Protein AF-A0A678TAK2-F1 (afdb_monomer_lite)

Secondary structure (DSSP, 8-state):
------------TTTTS---TBTTTB---EEEE-TT--EEEEE-TTTS-EEEEEE-SSS----SEEEE-TT---TTSS--EEEEESS---SS--BEE-TT-TTTTT--SGGGS-HHHHHHHHHHHHHHTGGGT--------B-TTHHHHHHHHHHT----------BB-----

Foldseek 3Di:
DDDPDPPPDPAQQQERDDQDPPPPQDGDWDWQFAAFAQWDWDAPPVPSDIDTPDGQPDPDHQRGTKTARHPFADPVGDGHIETEDPDAGDDQYWDHYDCPDPVDVVDQWCVPPDVVSVVVRQVCQQGRCVVVVDGKHWDDKAWFVVVSVVRCVRNPDDDDDDDGGIITIDIDD

Sequence (173 aa):
MSSLSKRSVAAHSWHDLEIGPGAPAVFNCVVEITKGSKVKYELDKKTGLIKVDRVLYSSVVYPHNYGFIPRTLCEDGDPMDVLVLMQGEKDDKIIAVCVDDPEYRHLTDLKELSPHRLNEIRRFFEDYKKNENKEVAVNDFLPPTTSLEAIQHSIGESFDHLNSFFLLISSQE

Structure (mmCIF, N/CA/C/O backbone):
data_AF-A0A678TAK2-F1
#
_entry.id   AF-A0A678TAK2-F1
#
loop_
_atom_site.group_PDB
_atom_site.id
_atom_site.type_symbol
_atom_site.label_atom_id
_atom_site.label_alt_id
_atom_site.label_comp_id
_atom_site.label_asym_id
_atom_site.label_entity_id
_atom_site.label_seq_id
_atom_site.pdbx_PDB_ins_code
_atom_site.Cartn_x
_atom_site.Cartn_y
_atom_site.Cartn_z
_atom_site.occupancy
_atom_site.B_iso_or_equiv
_atom_site.auth_seq_id
_atom_site.auth_comp_id
_atom_site.auth_asym_id
_atom_site.auth_atom_id
_atom_site.pdbx_PDB_model_num
ATOM 1 N N . MET A 1 1 ? -24.940 -25.566 -32.306 1.00 41.09 1 MET A N 1
ATOM 2 C CA . MET A 1 1 ? -24.326 -25.722 -30.966 1.00 41.09 1 MET A CA 1
ATOM 3 C C . MET A 1 1 ? -24.586 -24.439 -30.197 1.00 41.09 1 MET A C 1
ATOM 5 O O . MET A 1 1 ? -24.564 -23.385 -30.822 1.00 41.09 1 MET A O 1
ATOM 9 N N . SER A 1 2 ? -24.924 -24.507 -28.910 1.00 41.69 2 SER A N 1
ATOM 10 C CA . SER A 1 2 ? -25.251 -23.313 -28.124 1.00 41.69 2 SER A CA 1
ATOM 11 C C . SER A 1 2 ? -24.004 -22.467 -27.881 1.00 41.69 2 SER A C 1
ATOM 13 O O . SER A 1 2 ? -23.004 -22.963 -27.367 1.00 41.69 2 SER A O 1
ATOM 15 N N . SER A 1 3 ? -24.084 -21.172 -28.199 1.00 47.78 3 SER A N 1
ATOM 16 C CA . SER A 1 3 ? -23.152 -20.206 -27.624 1.00 47.78 3 SER A CA 1
ATOM 17 C C . SER A 1 3 ? -23.392 -20.190 -26.118 1.00 47.78 3 SER A C 1
ATOM 19 O O . SER A 1 3 ? -24.448 -19.748 -25.656 1.00 47.78 3 SER A O 1
ATOM 21 N N . LEU A 1 4 ? -22.442 -20.727 -25.351 1.00 52.62 4 LEU A N 1
ATOM 22 C CA . LEU A 1 4 ? -22.405 -20.500 -23.916 1.00 52.62 4 LEU A CA 1
ATOM 23 C C . LEU A 1 4 ? -22.112 -19.017 -23.720 1.00 52.62 4 LEU A C 1
ATOM 25 O O . LEU A 1 4 ? -20.967 -18.579 -23.824 1.00 52.62 4 LEU A O 1
ATOM 29 N N . SER A 1 5 ? -23.170 -18.254 -23.436 1.00 50.19 5 SER A N 1
ATOM 30 C CA . SER A 1 5 ? -23.035 -16.936 -22.831 1.00 50.19 5 SER A CA 1
ATOM 31 C C . SER A 1 5 ? -22.049 -17.066 -21.675 1.00 50.19 5 SER A C 1
ATOM 33 O O . SER A 1 5 ? -22.312 -17.808 -20.721 1.00 50.19 5 SER A O 1
ATOM 35 N N . LYS A 1 6 ? -20.902 -16.382 -21.780 1.00 57.00 6 LYS A N 1
ATOM 36 C CA . LYS A 1 6 ? -20.008 -16.185 -20.643 1.00 57.00 6 LYS A CA 1
ATOM 37 C C . LYS A 1 6 ? -20.818 -15.413 -19.610 1.00 57.00 6 LYS A C 1
ATOM 39 O O . LYS A 1 6 ? -20.903 -14.189 -19.678 1.00 57.00 6 LYS A O 1
ATOM 44 N N . ARG A 1 7 ? -21.442 -16.134 -18.673 1.00 49.28 7 ARG A N 1
ATOM 45 C CA . ARG A 1 7 ? -21.961 -15.528 -17.450 1.00 49.28 7 ARG A CA 1
ATOM 46 C C . ARG A 1 7 ? -20.793 -14.762 -16.853 1.00 49.28 7 ARG A C 1
ATOM 48 O O . ARG A 1 7 ? -19.770 -15.372 -16.548 1.00 49.28 7 ARG A O 1
ATOM 55 N N . SER A 1 8 ? -20.948 -13.449 -16.722 1.00 55.91 8 SER A N 1
ATOM 56 C CA . SER A 1 8 ? -20.057 -12.657 -15.888 1.00 55.91 8 SER A CA 1
ATOM 57 C C . SER A 1 8 ? -20.309 -13.108 -14.454 1.00 55.91 8 SER A C 1
ATOM 59 O O . SER A 1 8 ? -21.250 -12.655 -13.803 1.00 55.91 8 SER A O 1
ATOM 61 N N . VAL A 1 9 ? -19.558 -14.120 -14.020 1.00 71.00 9 VAL A N 1
ATOM 62 C CA . VAL A 1 9 ? -19.466 -14.482 -12.610 1.00 71.00 9 VAL A CA 1
ATOM 63 C C . VAL A 1 9 ? -18.777 -13.298 -11.949 1.00 71.00 9 VAL A C 1
ATOM 65 O O . VAL A 1 9 ? -17.712 -12.885 -12.404 1.00 71.00 9 VAL A O 1
ATOM 68 N N . ALA A 1 10 ? -19.418 -12.706 -10.943 1.00 75.62 10 ALA A N 1
ATOM 69 C CA . ALA A 1 10 ? -18.809 -11.620 -10.191 1.00 75.62 10 ALA A CA 1
ATOM 70 C C . ALA A 1 10 ? -17.547 -12.166 -9.513 1.00 75.62 10 ALA A C 1
ATOM 72 O O . ALA A 1 10 ? -17.642 -13.062 -8.678 1.00 75.62 10 ALA A O 1
ATOM 73 N N . ALA A 1 11 ? -16.387 -11.669 -9.939 1.00 84.19 11 ALA A N 1
ATOM 74 C CA . ALA A 1 11 ? -15.092 -12.137 -9.475 1.00 84.19 11 ALA A CA 1
ATOM 75 C C . ALA A 1 11 ? -14.879 -11.754 -8.004 1.00 84.19 11 ALA A C 1
ATOM 77 O O . ALA A 1 11 ? -15.054 -10.593 -7.632 1.00 84.19 11 ALA A O 1
ATOM 78 N N . HIS A 1 12 ? -14.465 -12.713 -7.179 1.00 91.44 12 HIS A N 1
ATOM 79 C CA . HIS A 1 12 ? -14.009 -12.451 -5.823 1.00 91.44 12 HIS A CA 1
ATOM 80 C C . HIS A 1 12 ? -12.670 -11.708 -5.867 1.00 91.44 12 HIS A C 1
ATOM 82 O O . HIS A 1 12 ? -11.657 -12.278 -6.283 1.00 91.44 12 HIS A O 1
ATOM 88 N N . SER A 1 13 ? -12.660 -10.452 -5.417 1.00 89.62 13 SER A N 1
ATOM 89 C CA . SER A 1 13 ? -11.558 -9.491 -5.585 1.00 89.62 13 SER A CA 1
ATOM 90 C C . SER A 1 1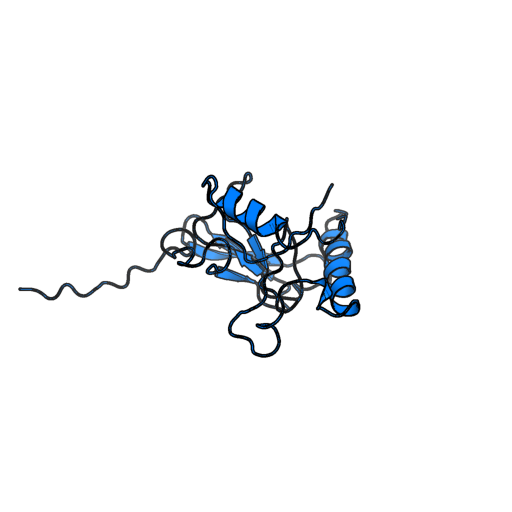3 ? -10.175 -10.002 -5.155 1.00 89.62 13 SER A C 1
ATOM 92 O O . SER A 1 13 ? -9.177 -9.614 -5.748 1.00 89.62 13 SER A O 1
ATOM 94 N N . TRP A 1 14 ? -10.106 -10.900 -4.165 1.00 88.06 14 TRP A N 1
ATOM 95 C CA . TRP A 1 14 ? -8.855 -11.497 -3.672 1.00 88.06 14 TRP A CA 1
ATOM 96 C C . TRP A 1 14 ? -8.471 -12.829 -4.340 1.00 88.06 14 TRP A C 1
ATOM 98 O O . TRP A 1 14 ? -7.292 -13.173 -4.369 1.00 88.06 14 TRP A O 1
ATOM 108 N N . HIS A 1 15 ? -9.426 -13.588 -4.886 1.00 88.38 15 HIS A N 1
ATOM 109 C CA . HIS A 1 15 ? -9.176 -14.959 -5.366 1.00 88.38 15 HIS A CA 1
ATOM 110 C C . HIS A 1 15 ? -9.251 -15.083 -6.891 1.00 88.38 15 HIS A C 1
ATOM 112 O O . HIS A 1 15 ? -8.359 -15.658 -7.514 1.00 88.38 15 HIS A O 1
ATOM 118 N N . ASP A 1 16 ? -10.298 -14.531 -7.505 1.00 89.44 16 ASP A N 1
ATOM 119 C CA . ASP A 1 16 ? -10.547 -14.692 -8.938 1.00 89.44 16 ASP A CA 1
ATOM 120 C C . ASP A 1 16 ? -9.710 -13.721 -9.775 1.00 89.44 16 ASP A C 1
ATOM 122 O O . ASP A 1 16 ? -9.234 -14.098 -10.848 1.00 89.44 16 ASP A O 1
ATOM 126 N N . LEU A 1 17 ? -9.465 -12.505 -9.272 1.00 84.75 17 LEU A N 1
ATOM 127 C CA . LEU A 1 17 ? -8.536 -11.562 -9.895 1.00 84.75 17 LEU A CA 1
ATOM 128 C C . LEU A 1 17 ? -7.114 -12.142 -9.888 1.00 84.75 17 LEU A C 1
ATOM 130 O O . LEU A 1 17 ? -6.661 -12.701 -8.892 1.00 84.75 17 LEU A O 1
ATOM 134 N N . GLU A 1 18 ? -6.414 -12.038 -11.013 1.00 86.44 18 GLU A N 1
ATOM 135 C CA . GLU A 1 18 ? -5.017 -12.455 -11.125 1.00 86.44 18 GLU A CA 1
ATOM 136 C C . GLU A 1 18 ? -4.063 -11.404 -10.549 1.00 86.44 18 GLU A C 1
ATOM 138 O O . GLU A 1 18 ? -4.334 -10.207 -10.623 1.00 86.44 18 GLU A O 1
ATOM 143 N N . ILE A 1 19 ? -2.913 -11.843 -10.031 1.00 86.88 19 ILE A N 1
ATOM 144 C CA . ILE A 1 19 ? -1.848 -10.939 -9.570 1.00 86.88 19 ILE A CA 1
ATOM 145 C C . ILE A 1 19 ? -1.236 -10.117 -10.717 1.00 86.88 19 ILE A C 1
ATOM 147 O O . ILE A 1 19 ? -0.760 -9.013 -10.489 1.00 86.88 19 ILE A O 1
ATOM 151 N N . GLY A 1 20 ? -1.325 -10.606 -11.956 1.00 83.88 20 GLY A N 1
ATOM 152 C CA . GLY A 1 20 ? -0.817 -9.951 -13.163 1.00 83.88 20 GLY A CA 1
ATOM 153 C C . GLY A 1 20 ? 0.478 -10.594 -13.686 1.00 83.88 20 GLY A C 1
ATOM 154 O O . GLY A 1 20 ? 1.265 -11.127 -12.904 1.00 83.88 20 GLY A O 1
ATOM 155 N N . PRO A 1 21 ? 0.726 -10.568 -15.010 1.00 78.00 21 PRO A N 1
ATOM 156 C CA . PRO A 1 21 ? 1.815 -11.320 -15.645 1.00 78.00 21 PRO A CA 1
ATOM 157 C C . PRO A 1 21 ? 3.218 -10.725 -15.428 1.00 78.00 21 PRO A C 1
ATOM 159 O O . PRO A 1 21 ? 4.194 -11.315 -15.881 1.00 78.00 21 PRO A O 1
ATOM 162 N N . GLY A 1 22 ? 3.326 -9.556 -14.788 1.00 74.38 22 GLY A N 1
ATOM 163 C CA . GLY A 1 22 ? 4.597 -8.919 -14.434 1.00 74.38 22 GLY A CA 1
ATOM 164 C C . GLY A 1 22 ? 5.009 -9.112 -12.972 1.00 74.38 22 GLY A C 1
ATOM 165 O O . GLY A 1 22 ? 6.028 -8.553 -12.564 1.00 74.38 22 GLY A O 1
ATOM 166 N N . ALA A 1 23 ? 4.234 -9.850 -12.169 1.00 74.69 23 ALA A N 1
ATOM 167 C CA . ALA A 1 23 ? 4.558 -10.105 -10.769 1.00 74.69 23 ALA A CA 1
ATOM 168 C C . ALA A 1 23 ? 5.908 -10.851 -10.656 1.00 74.69 23 ALA A C 1
ATOM 170 O O . ALA A 1 23 ? 6.184 -11.721 -11.483 1.00 74.69 23 ALA A O 1
ATOM 171 N N . PRO A 1 24 ? 6.772 -10.524 -9.674 1.00 74.38 24 PRO A N 1
ATOM 172 C CA . PRO A 1 24 ? 6.559 -9.606 -8.547 1.00 74.38 24 PRO A CA 1
ATOM 173 C C . PRO A 1 24 ? 6.694 -8.109 -8.882 1.00 74.38 24 PRO A C 1
ATOM 175 O O . PRO A 1 24 ? 6.260 -7.283 -8.090 1.00 74.38 24 PRO A O 1
ATOM 178 N N . ALA A 1 25 ? 7.297 -7.736 -10.014 1.00 71.25 25 ALA A N 1
ATOM 179 C CA . ALA A 1 25 ? 7.688 -6.347 -10.290 1.00 71.25 25 ALA A CA 1
ATOM 180 C C . ALA A 1 25 ? 6.518 -5.436 -10.716 1.00 71.25 25 ALA A C 1
ATOM 182 O O . ALA A 1 25 ? 6.529 -4.242 -10.431 1.00 71.25 25 ALA A O 1
ATOM 183 N N . VAL A 1 26 ? 5.503 -5.983 -11.395 1.00 72.44 26 VAL A N 1
ATOM 184 C CA . VAL A 1 26 ? 4.294 -5.257 -11.823 1.00 72.44 26 VAL A CA 1
ATOM 185 C C . VAL A 1 26 ? 3.062 -6.119 -11.561 1.00 72.44 26 VAL A C 1
ATOM 187 O O . VAL A 1 26 ? 2.842 -7.125 -12.238 1.00 72.44 26 VAL A O 1
ATOM 190 N N . PHE A 1 27 ? 2.252 -5.710 -10.586 1.00 82.62 27 PHE A N 1
ATOM 191 C CA . PHE A 1 27 ? 1.092 -6.453 -10.097 1.00 82.62 27 PHE A CA 1
ATOM 192 C C . PHE A 1 27 ? -0.192 -5.607 -10.099 1.00 82.62 27 PHE A C 1
ATOM 194 O O . PHE A 1 27 ? -0.161 -4.378 -10.024 1.00 82.62 27 PHE A O 1
ATOM 201 N N . ASN A 1 28 ? -1.339 -6.282 -10.154 1.00 83.00 28 ASN A N 1
ATOM 202 C CA . ASN A 1 28 ? -2.654 -5.687 -9.933 1.00 83.00 28 ASN A CA 1
ATOM 203 C C . ASN A 1 28 ? -2.836 -5.345 -8.445 1.00 83.00 28 ASN A C 1
ATOM 205 O O . ASN A 1 28 ? -2.443 -6.123 -7.581 1.00 83.00 28 ASN A O 1
ATOM 209 N N . CYS A 1 29 ? -3.492 -4.226 -8.135 1.00 86.88 29 CYS A N 1
ATOM 210 C CA . CYS A 1 29 ? -3.857 -3.848 -6.766 1.00 86.88 29 CYS A CA 1
ATOM 211 C C . CYS A 1 29 ? -5.358 -3.542 -6.684 1.00 86.88 29 CYS A C 1
ATOM 213 O O . CYS A 1 29 ? -5.899 -2.826 -7.532 1.00 86.88 29 CYS A O 1
ATOM 215 N N . VAL A 1 30 ? -6.033 -4.073 -5.663 1.00 92.19 30 VAL A N 1
ATOM 216 C CA . VAL A 1 30 ? -7.441 -3.781 -5.368 1.00 92.19 30 VAL A CA 1
ATOM 217 C C . VAL A 1 30 ? -7.495 -2.657 -4.342 1.00 92.19 30 VAL A C 1
ATOM 219 O O . VAL A 1 30 ? -7.216 -2.882 -3.170 1.00 92.19 30 VAL A O 1
ATOM 222 N N . VAL A 1 31 ? -7.853 -1.444 -4.772 1.00 91.12 31 VAL A N 1
ATOM 223 C CA . VAL A 1 31 ? -7.985 -0.281 -3.878 1.00 91.12 31 VAL A CA 1
ATOM 224 C C . VAL A 1 31 ? -9.268 -0.383 -3.050 1.00 91.12 31 VAL A C 1
ATOM 226 O O . VAL A 1 31 ? -10.366 -0.467 -3.599 1.00 91.12 31 VAL A O 1
ATOM 229 N N . GLU A 1 32 ? -9.123 -0.306 -1.731 1.00 93.56 32 GLU A N 1
ATOM 230 C CA . GLU A 1 32 ? -10.213 -0.321 -0.751 1.00 93.56 32 GLU A CA 1
ATOM 231 C C . GLU A 1 32 ? -10.535 1.078 -0.209 1.00 93.56 32 GLU A C 1
ATOM 233 O O . GLU A 1 32 ? -11.699 1.422 0.002 1.00 93.56 32 GLU A O 1
ATOM 238 N N . ILE A 1 33 ? -9.500 1.892 0.035 1.00 92.69 33 ILE A N 1
ATOM 239 C CA . ILE A 1 33 ? -9.605 3.187 0.716 1.00 92.69 33 ILE A CA 1
ATOM 240 C C . ILE A 1 33 ? -8.971 4.261 -0.161 1.00 92.69 33 ILE A C 1
ATOM 242 O O . ILE A 1 33 ? -7.834 4.130 -0.606 1.00 92.69 33 ILE A O 1
ATOM 246 N N . THR A 1 34 ? -9.695 5.351 -0.397 1.00 88.81 34 THR A N 1
ATOM 247 C CA . THR A 1 34 ? -9.241 6.452 -1.251 1.00 88.81 34 THR A CA 1
ATOM 248 C C . THR A 1 34 ? -8.426 7.509 -0.503 1.00 88.81 34 THR A C 1
ATOM 250 O O . THR A 1 34 ? -8.649 7.781 0.683 1.00 88.81 34 THR A O 1
ATOM 253 N N . LYS A 1 35 ? -7.546 8.191 -1.251 1.00 82.38 35 LYS A N 1
ATOM 254 C CA . LYS A 1 35 ? -6.891 9.451 -0.864 1.00 82.38 35 LYS A CA 1
ATOM 255 C C . LYS A 1 35 ? -7.890 10.413 -0.213 1.00 82.38 35 LYS A C 1
ATOM 257 O O . LYS A 1 35 ? -8.871 10.817 -0.833 1.00 82.38 35 LYS A O 1
ATOM 262 N N . GLY A 1 36 ? -7.603 10.817 1.023 1.00 83.19 36 GLY A N 1
ATOM 263 C CA . GLY A 1 36 ? -8.407 11.752 1.811 1.00 83.19 36 GLY A CA 1
ATOM 264 C C . GLY A 1 36 ? -9.498 11.111 2.680 1.00 83.19 36 GLY A C 1
ATOM 265 O O . GLY A 1 36 ? -10.207 11.841 3.373 1.00 83.19 36 GLY A O 1
ATOM 266 N N . SER A 1 37 ? -9.650 9.783 2.688 1.00 89.81 37 SER A N 1
ATOM 267 C CA . SER A 1 37 ? -10.677 9.112 3.498 1.00 89.81 37 SER A CA 1
ATOM 268 C C . SER A 1 37 ? -10.378 9.154 5.004 1.00 89.81 37 SER A C 1
ATOM 270 O O . SER A 1 37 ? -9.258 8.892 5.440 1.00 89.81 37 SER A O 1
ATOM 272 N N . LYS A 1 38 ? -11.412 9.392 5.826 1.00 89.56 38 LYS A N 1
ATOM 273 C CA . LYS A 1 38 ? -11.407 9.092 7.276 1.00 89.56 38 LYS A CA 1
ATOM 274 C C . LYS A 1 38 ? -12.023 7.737 7.627 1.00 89.56 38 LYS A C 1
ATOM 276 O O . LYS A 1 38 ? -12.051 7.366 8.796 1.00 89.56 38 LYS A O 1
ATOM 281 N N . VAL A 1 39 ? -12.557 7.019 6.646 1.00 91.25 39 VAL A N 1
ATOM 282 C CA . VAL A 1 39 ? -13.182 5.708 6.832 1.00 91.25 39 VAL A CA 1
ATOM 283 C C . VAL A 1 39 ? -12.161 4.642 6.454 1.00 91.25 39 VAL A C 1
ATOM 285 O O . VAL A 1 39 ? -11.705 4.622 5.310 1.00 91.25 39 VAL A O 1
ATOM 288 N N . LYS A 1 40 ? -11.820 3.759 7.401 1.00 93.38 40 LYS A N 1
ATOM 289 C CA . LYS A 1 40 ? -11.187 2.482 7.075 1.00 93.38 40 LYS A CA 1
ATOM 290 C C . LYS A 1 40 ? -12.275 1.569 6.519 1.00 93.38 40 LYS A C 1
ATOM 292 O O . LYS A 1 40 ? -13.162 1.112 7.246 1.00 93.38 40 LYS A O 1
ATOM 297 N N . TYR A 1 41 ? -12.207 1.360 5.215 1.00 95.38 41 TYR A N 1
ATOM 298 C CA . TYR A 1 41 ? -12.858 0.244 4.551 1.00 95.38 41 TYR A CA 1
ATOM 299 C C . TYR A 1 41 ? -11.974 -1.006 4.668 1.00 95.38 41 TYR A C 1
ATOM 301 O O . TYR A 1 41 ? -10.820 -0.905 5.082 1.00 95.38 41 TYR A O 1
ATOM 309 N N . GLU A 1 42 ? -12.535 -2.170 4.361 1.00 91.31 42 GLU A N 1
ATOM 310 C CA . GLU A 1 42 ? -11.803 -3.434 4.211 1.00 91.31 42 GLU A CA 1
ATOM 311 C C . GLU A 1 42 ? -12.626 -4.429 3.381 1.00 91.31 42 GLU A C 1
ATOM 313 O O . GLU A 1 42 ? -13.857 -4.322 3.296 1.00 91.31 42 GLU A O 1
ATOM 318 N N . LEU A 1 43 ? -11.955 -5.419 2.805 1.00 93.50 43 LEU A N 1
ATOM 319 C CA . LEU A 1 43 ? -12.546 -6.586 2.172 1.00 93.50 43 LEU A CA 1
ATOM 320 C C . LEU A 1 43 ? -13.208 -7.500 3.214 1.00 93.50 43 LEU A C 1
ATOM 322 O O . LEU A 1 43 ? -12.557 -8.049 4.103 1.00 93.50 43 LEU A O 1
ATOM 326 N N . ASP A 1 44 ? -14.497 -7.792 3.042 1.00 93.38 44 ASP A N 1
ATOM 327 C CA . ASP A 1 44 ? -15.067 -8.999 3.634 1.00 93.38 44 ASP A CA 1
ATOM 328 C C . ASP A 1 44 ? -14.552 -10.224 2.863 1.00 93.38 44 ASP A C 1
ATOM 330 O O . ASP A 1 44 ? -15.123 -10.621 1.840 1.00 93.38 44 ASP A O 1
ATOM 334 N N . LYS A 1 45 ? -13.488 -10.844 3.393 1.00 90.44 45 LYS A N 1
ATOM 335 C CA . LYS A 1 45 ? -12.847 -12.072 2.881 1.00 90.44 45 LYS A CA 1
ATOM 336 C C . LYS A 1 45 ? -13.817 -13.235 2.607 1.00 90.44 45 LYS A C 1
ATOM 338 O O . LYS A 1 45 ? -13.435 -14.187 1.935 1.00 90.44 45 LYS A O 1
ATOM 343 N N . LYS A 1 46 ? -15.056 -13.191 3.120 1.00 88.50 46 LYS A N 1
ATOM 344 C CA . LYS A 1 46 ? -16.096 -14.204 2.878 1.00 88.50 46 LYS A CA 1
ATOM 345 C C . LYS A 1 46 ? -16.984 -13.917 1.659 1.00 88.50 46 LYS A C 1
ATOM 347 O O . LYS A 1 46 ? -17.577 -14.855 1.124 1.00 88.50 46 LYS A O 1
ATOM 352 N N . THR A 1 47 ? -17.145 -12.656 1.255 1.00 90.56 47 THR A N 1
ATOM 353 C CA . THR A 1 47 ? -18.079 -12.257 0.180 1.00 90.56 47 THR A CA 1
ATOM 354 C C . THR A 1 47 ? -17.423 -11.519 -0.983 1.00 90.56 47 THR A C 1
ATOM 356 O O . THR A 1 47 ? -18.043 -11.399 -2.039 1.00 90.56 47 THR A O 1
ATOM 359 N N . GLY A 1 48 ? -16.188 -11.039 -0.823 1.00 88.44 48 GLY A N 1
ATOM 360 C CA . GLY A 1 48 ? -15.467 -10.262 -1.834 1.00 88.44 48 GLY A CA 1
ATOM 361 C C . GLY A 1 48 ? -15.907 -8.799 -1.925 1.00 88.44 48 GLY A C 1
ATOM 362 O O . GLY A 1 48 ? -15.446 -8.076 -2.809 1.00 88.44 48 GLY A O 1
ATOM 363 N N . LEU A 1 49 ? -16.809 -8.373 -1.036 1.00 92.00 49 LEU A N 1
ATOM 364 C CA . LEU A 1 49 ? -17.377 -7.030 -0.988 1.00 92.00 49 LEU A CA 1
ATOM 365 C C . LEU A 1 49 ? -16.593 -6.134 -0.027 1.00 92.00 49 LEU A C 1
ATOM 367 O O . LEU A 1 49 ? -16.063 -6.596 0.980 1.00 92.00 49 LEU A O 1
ATOM 371 N N . ILE A 1 50 ? -16.589 -4.831 -0.303 1.00 93.25 50 ILE A N 1
ATOM 372 C CA . ILE A 1 50 ? -16.045 -3.830 0.615 1.00 93.25 50 ILE A CA 1
ATOM 373 C C . ILE A 1 50 ? -17.062 -3.528 1.723 1.00 93.25 50 ILE A C 1
ATOM 375 O O . ILE A 1 50 ? -18.224 -3.212 1.451 1.00 93.25 50 ILE A O 1
ATOM 379 N N . LYS A 1 51 ? -16.605 -3.576 2.975 1.00 92.25 51 LYS A N 1
ATOM 380 C CA . LYS A 1 51 ? -17.339 -3.172 4.182 1.00 92.25 51 LYS A CA 1
ATOM 381 C C . LYS A 1 51 ? -16.645 -1.987 4.861 1.00 92.25 51 LYS A C 1
ATOM 383 O O . LYS A 1 51 ? -15.486 -1.685 4.595 1.00 92.25 51 LYS A O 1
ATOM 388 N N . VAL A 1 52 ? -17.359 -1.315 5.763 1.00 94.12 52 VAL A N 1
ATOM 389 C CA . VAL A 1 52 ? -16.741 -0.386 6.722 1.00 94.12 52 VAL A CA 1
ATOM 390 C C . VAL A 1 52 ? -16.221 -1.196 7.907 1.00 94.12 52 VAL A C 1
ATOM 392 O O . VAL A 1 52 ? -16.963 -1.999 8.474 1.00 94.12 52 VAL A O 1
ATOM 395 N N . ASP A 1 53 ? -14.968 -0.960 8.285 1.00 91.56 53 ASP A N 1
ATOM 396 C CA . ASP A 1 53 ? -14.395 -1.388 9.562 1.00 91.56 53 ASP A CA 1
ATOM 397 C C . ASP A 1 53 ? -14.722 -0.334 10.632 1.00 91.56 53 ASP A C 1
ATOM 399 O O . ASP A 1 53 ? -15.546 -0.549 11.522 1.00 91.56 53 ASP A O 1
ATOM 403 N N . ARG A 1 54 ? -14.143 0.866 10.481 1.00 91.00 54 ARG A N 1
ATOM 404 C CA . ARG A 1 54 ? -14.320 1.993 11.407 1.00 91.00 54 ARG A CA 1
ATOM 405 C C . ARG A 1 54 ? -14.046 3.342 10.752 1.00 91.00 54 ARG A C 1
ATOM 407 O O . ARG A 1 54 ? -13.401 3.439 9.711 1.00 91.00 54 ARG A O 1
ATOM 414 N N . VAL A 1 55 ? -14.491 4.408 11.410 1.00 90.12 55 VAL A N 1
ATOM 415 C CA . VAL A 1 55 ? -13.968 5.764 11.179 1.00 90.12 55 VAL A CA 1
ATOM 416 C C . VAL A 1 55 ? -12.711 5.935 12.037 1.00 90.12 55 VAL A C 1
ATOM 418 O O . VAL A 1 55 ? -12.680 5.468 13.175 1.00 90.12 55 VAL A O 1
ATOM 421 N N . LEU A 1 56 ? -11.674 6.585 11.506 1.00 84.25 56 LEU A N 1
ATOM 422 C CA . LEU A 1 56 ? -10.441 6.865 12.243 1.00 84.25 56 LEU A CA 1
ATOM 423 C C . LEU A 1 56 ? -10.715 7.787 13.444 1.00 84.25 56 LEU A C 1
ATOM 425 O O . LEU A 1 56 ? -11.321 8.848 13.296 1.00 84.25 56 LEU A O 1
ATOM 429 N N . TYR A 1 57 ? -10.223 7.394 14.623 1.00 77.50 57 TYR A N 1
ATOM 430 C CA . TYR A 1 57 ? -10.338 8.175 15.863 1.00 77.50 57 TYR A CA 1
ATOM 431 C C . TYR A 1 57 ? -9.458 9.436 15.849 1.00 77.50 57 TYR A C 1
ATOM 433 O O . TYR A 1 57 ? -9.824 10.472 16.399 1.00 77.50 57 TYR A O 1
ATOM 441 N N . SER A 1 58 ? -8.298 9.352 15.193 1.00 78.81 58 SER A N 1
ATOM 442 C CA . SER A 1 58 ? -7.389 10.473 14.953 1.00 78.81 58 SER A CA 1
ATOM 443 C C . SER A 1 58 ? -7.984 11.495 13.976 1.00 78.81 58 SER A C 1
ATOM 445 O O . SER A 1 58 ? -8.648 11.142 13.003 1.00 78.81 58 SER A O 1
ATOM 447 N N . SER A 1 59 ? -7.627 12.775 14.122 1.00 81.88 59 SER A N 1
ATOM 448 C CA . SER A 1 59 ? -8.020 13.825 13.162 1.00 81.88 59 SER A CA 1
ATOM 449 C C . SER A 1 59 ? -7.321 13.758 11.787 1.00 81.88 59 SER A C 1
ATOM 451 O O . SER A 1 59 ? -7.487 14.673 10.982 1.00 81.88 59 SER A O 1
ATOM 453 N N . VAL A 1 60 ? -6.633 12.659 11.482 1.00 79.25 60 VAL A N 1
ATOM 454 C CA . VAL A 1 60 ? -5.954 12.368 10.208 1.00 79.25 60 VAL A CA 1
ATOM 455 C C . VAL A 1 60 ? -6.915 11.837 9.133 1.00 79.25 60 VAL A C 1
ATOM 457 O O . VAL A 1 60 ? -8.091 11.587 9.397 1.00 79.25 60 VAL A O 1
ATOM 460 N N . VAL A 1 61 ? -6.391 11.655 7.924 1.00 84.81 61 VAL A N 1
ATOM 461 C CA . VAL A 1 61 ? -6.997 10.921 6.801 1.00 84.81 61 VAL A CA 1
ATOM 462 C C . VAL A 1 61 ? -5.996 9.866 6.327 1.00 84.81 61 VAL A C 1
ATOM 464 O O . VAL A 1 61 ? -4.797 10.068 6.509 1.00 84.81 61 VAL A O 1
ATOM 467 N N . TYR A 1 62 ? -6.452 8.798 5.668 1.00 82.75 62 TYR A N 1
ATOM 468 C CA . TYR A 1 62 ? -5.597 8.066 4.729 1.00 82.75 62 TYR A CA 1
ATOM 469 C C . TYR A 1 62 ? -5.145 9.075 3.677 1.00 82.75 62 TYR A C 1
ATOM 471 O O . TYR A 1 62 ? -6.003 9.611 2.966 1.00 82.75 62 TYR A O 1
ATOM 479 N N . PRO A 1 63 ? -3.853 9.423 3.575 1.00 74.94 63 PRO A N 1
ATOM 480 C CA . PRO A 1 63 ? -3.486 10.526 2.723 1.00 74.94 63 PRO A CA 1
ATOM 481 C C . PRO A 1 63 ? -3.513 10.078 1.260 1.00 74.94 63 PRO A C 1
ATOM 483 O O . PRO A 1 63 ? -3.682 10.940 0.411 1.00 74.94 63 PRO A O 1
ATOM 486 N N . HIS A 1 64 ? -3.498 8.772 0.953 1.00 78.50 64 HIS A N 1
ATOM 487 C CA . HIS A 1 64 ? -3.518 8.227 -0.410 1.00 78.50 64 HIS A CA 1
ATOM 488 C C . HIS A 1 64 ? -4.343 6.924 -0.550 1.00 78.50 64 HIS A C 1
ATOM 490 O O . HIS A 1 64 ? -5.151 6.615 0.322 1.00 78.50 64 HIS A O 1
ATOM 496 N N . ASN A 1 65 ? -4.180 6.196 -1.666 1.00 83.19 65 ASN A N 1
ATOM 497 C CA . ASN A 1 65 ? -5.002 5.037 -2.044 1.00 83.19 65 ASN A CA 1
ATOM 498 C C . ASN A 1 65 ? -4.468 3.712 -1.464 1.00 83.19 65 ASN A C 1
ATOM 500 O O . ASN A 1 65 ? -3.499 3.157 -1.981 1.00 83.19 65 ASN A O 1
ATOM 504 N N . TYR A 1 66 ? -5.132 3.189 -0.436 1.00 88.69 66 TYR A N 1
ATOM 505 C CA . TYR A 1 66 ? -4.816 1.917 0.225 1.00 88.69 66 TYR A CA 1
ATOM 506 C C . TYR A 1 66 ? -5.612 0.756 -0.385 1.00 88.69 66 TYR A C 1
ATOM 508 O O . TYR A 1 66 ? -6.757 0.941 -0.808 1.00 88.69 66 TYR A O 1
ATOM 516 N N . GLY A 1 67 ? -5.033 -0.437 -0.396 1.00 92.19 67 GLY A N 1
ATOM 517 C CA . GLY A 1 67 ? -5.622 -1.648 -0.947 1.00 92.19 67 GLY A CA 1
ATOM 518 C C . GLY A 1 67 ? -4.755 -2.874 -0.684 1.00 92.19 67 GLY A C 1
ATOM 519 O O . GLY A 1 67 ? -3.913 -2.843 0.206 1.00 92.19 67 GLY A O 1
ATOM 520 N N . PHE A 1 68 ? -4.912 -3.923 -1.492 1.00 89.81 68 PHE A N 1
ATOM 521 C CA . PHE A 1 68 ? -4.154 -5.173 -1.358 1.00 89.81 68 PHE A CA 1
ATOM 522 C C . PHE A 1 68 ? -3.799 -5.823 -2.707 1.00 89.81 68 PHE A C 1
ATOM 524 O O . PHE A 1 68 ? -4.429 -5.553 -3.738 1.00 89.81 68 PHE A O 1
ATOM 531 N N . ILE A 1 69 ? -2.810 -6.724 -2.698 1.00 88.25 69 ILE A N 1
ATOM 532 C CA . ILE A 1 69 ? -2.440 -7.559 -3.852 1.00 88.25 69 ILE A CA 1
ATOM 533 C C . ILE A 1 69 ? -3.325 -8.824 -3.887 1.00 88.25 69 ILE A C 1
ATOM 535 O O . ILE A 1 69 ? -3.308 -9.612 -2.936 1.00 88.25 69 ILE A O 1
ATOM 539 N N . PRO A 1 70 ? -4.084 -9.090 -4.966 1.00 88.81 70 PRO A N 1
ATOM 540 C CA . PRO A 1 70 ? -4.885 -10.305 -5.079 1.00 88.81 70 PRO A CA 1
ATOM 541 C C . PRO A 1 70 ? -3.986 -11.553 -5.138 1.00 88.81 70 PRO A C 1
ATOM 543 O O . PRO A 1 70 ? -2.885 -11.519 -5.685 1.00 88.81 70 PRO A O 1
ATOM 546 N N . ARG A 1 71 ? -4.479 -12.674 -4.597 1.00 88.88 71 ARG A N 1
ATOM 547 C CA . ARG A 1 71 ? -3.781 -13.971 -4.485 1.00 88.88 71 ARG A CA 1
ATOM 548 C C . ARG A 1 71 ? -2.473 -13.989 -3.671 1.00 88.88 71 ARG A C 1
ATOM 550 O O . ARG A 1 71 ? -1.723 -14.950 -3.786 1.00 88.88 71 ARG A O 1
ATOM 557 N N . THR A 1 72 ? -2.233 -12.995 -2.818 1.00 83.75 72 THR A N 1
ATOM 558 C CA . THR A 1 72 ? -1.205 -13.056 -1.756 1.00 83.75 72 THR A CA 1
ATOM 559 C C . THR A 1 72 ? -1.825 -13.442 -0.407 1.00 83.75 72 THR A C 1
ATOM 561 O O . THR A 1 72 ? -3.052 -13.389 -0.258 1.00 83.75 72 THR A O 1
ATOM 564 N N . LEU A 1 73 ? -0.996 -13.839 0.564 1.00 80.25 73 LEU A N 1
ATOM 565 C CA . LEU A 1 73 ? -1.402 -14.159 1.939 1.00 80.25 73 LEU A CA 1
ATOM 566 C C . LEU A 1 73 ? -0.256 -13.849 2.922 1.00 80.25 73 LEU A C 1
ATOM 568 O O . LEU A 1 73 ? 0.862 -14.323 2.727 1.00 80.25 73 LEU A O 1
ATOM 572 N N . CYS A 1 74 ? -0.551 -13.093 3.977 1.00 75.75 74 CYS A N 1
ATOM 573 C CA . CYS A 1 74 ? 0.354 -12.750 5.075 1.00 75.75 74 CYS A CA 1
ATOM 574 C C . CYS A 1 74 ? 0.142 -13.655 6.307 1.00 75.75 74 CYS A C 1
ATOM 576 O O . CYS A 1 74 ? -0.806 -14.442 6.371 1.00 75.75 74 CYS A O 1
ATOM 578 N N . GLU A 1 75 ? 1.037 -13.561 7.299 1.00 69.31 75 GLU A N 1
ATOM 579 C CA . GLU A 1 75 ? 1.017 -14.412 8.507 1.00 69.31 75 GLU A CA 1
ATOM 580 C C . GLU A 1 75 ? -0.202 -14.177 9.423 1.00 69.31 75 GLU A C 1
ATOM 582 O O . GLU A 1 75 ? -0.577 -15.055 10.200 1.00 69.31 75 GLU A O 1
ATOM 587 N N . ASP A 1 76 ? -0.852 -13.018 9.308 1.00 69.31 76 ASP A N 1
ATOM 588 C CA . ASP A 1 76 ? -2.109 -12.663 9.979 1.00 69.31 76 ASP A CA 1
ATOM 589 C C . ASP A 1 76 ? -3.363 -13.271 9.314 1.00 69.31 76 ASP A C 1
ATOM 591 O O . ASP A 1 76 ? -4.443 -13.306 9.914 1.00 69.31 76 ASP A O 1
ATOM 595 N N . GLY A 1 77 ? -3.222 -13.804 8.097 1.00 74.19 77 GLY A N 1
ATOM 596 C CA . GLY A 1 77 ? -4.310 -14.362 7.302 1.00 74.19 77 GLY A CA 1
ATOM 597 C C . GLY A 1 77 ? -5.057 -13.345 6.430 1.00 74.19 77 GLY A C 1
ATOM 598 O O . GLY A 1 77 ? -6.169 -13.649 5.977 1.00 74.19 77 GLY A O 1
ATOM 599 N N . ASP A 1 78 ? -4.503 -12.153 6.213 1.00 81.12 78 ASP A N 1
ATOM 600 C CA . ASP A 1 78 ? -4.965 -11.151 5.243 1.00 81.12 78 ASP A CA 1
ATOM 601 C C . ASP A 1 78 ? -4.099 -11.160 3.961 1.00 81.12 78 ASP A C 1
ATOM 603 O O . ASP A 1 78 ? -3.044 -11.800 3.928 1.00 81.12 78 ASP A O 1
ATOM 607 N N . PRO A 1 79 ? -4.551 -10.565 2.840 1.00 84.12 79 PRO A N 1
ATOM 608 C CA . PRO A 1 79 ? -3.685 -10.339 1.682 1.00 84.12 79 PRO A CA 1
ATOM 609 C C . PRO A 1 79 ? -2.572 -9.326 1.995 1.00 84.12 79 PRO A C 1
ATOM 611 O O . PRO A 1 79 ? -2.699 -8.511 2.901 1.00 84.12 79 PRO A O 1
ATOM 614 N N . MET A 1 80 ? -1.504 -9.326 1.192 1.00 83.44 80 MET A N 1
ATOM 615 C CA . MET A 1 80 ? -0.447 -8.314 1.255 1.00 83.44 80 MET A CA 1
ATOM 616 C C . MET A 1 80 ? -1.035 -6.935 0.945 1.00 83.44 80 MET A C 1
ATOM 618 O O . MET A 1 80 ? -1.337 -6.619 -0.213 1.00 83.44 80 MET A O 1
ATOM 622 N N . ASP A 1 81 ? -1.204 -6.116 1.980 1.00 83.88 81 ASP A N 1
ATOM 623 C CA . ASP A 1 81 ? -1.714 -4.760 1.847 1.00 83.88 81 ASP A CA 1
ATOM 624 C C . ASP A 1 81 ? -0.702 -3.899 1.069 1.00 83.88 81 ASP A C 1
ATOM 626 O O . ASP A 1 81 ? 0.478 -3.814 1.411 1.00 83.88 81 ASP A O 1
ATOM 630 N N . VAL A 1 82 ? -1.175 -3.169 0.064 1.00 81.06 82 VAL A N 1
ATOM 631 C CA . VAL A 1 82 ? -0.406 -2.206 -0.730 1.00 81.06 82 VAL A CA 1
ATOM 632 C C . VAL A 1 82 ? -1.039 -0.834 -0.621 1.00 81.06 82 VAL A C 1
ATOM 634 O O . VAL A 1 82 ? -2.243 -0.659 -0.783 1.00 81.06 82 VAL A O 1
ATOM 637 N N . LEU A 1 83 ? -0.198 0.181 -0.456 1.00 75.62 83 LEU A N 1
ATOM 638 C CA . LEU A 1 83 ? -0.587 1.536 -0.775 1.00 75.62 83 LEU A CA 1
ATOM 639 C C . LEU A 1 83 ? -0.008 1.894 -2.136 1.00 75.62 83 LEU A C 1
ATOM 641 O O . LEU A 1 83 ? 1.204 1.907 -2.334 1.00 75.62 83 LEU A O 1
ATOM 645 N N . VAL A 1 84 ? -0.899 2.214 -3.066 1.00 74.62 84 VAL A N 1
ATOM 646 C CA . VAL A 1 84 ? -0.529 2.635 -4.413 1.00 74.62 84 VAL A CA 1
ATOM 647 C C . VAL A 1 84 ? -0.024 4.072 -4.335 1.00 74.62 84 VAL A C 1
ATOM 649 O O . VAL A 1 84 ? -0.816 5.001 -4.139 1.00 74.62 84 VAL A O 1
ATOM 652 N N . LEU A 1 85 ? 1.288 4.276 -4.490 1.00 52.81 85 LEU A N 1
ATOM 653 C CA . LEU A 1 85 ? 1.882 5.602 -4.410 1.00 52.81 85 LEU A CA 1
ATOM 654 C C . LEU A 1 85 ? 1.667 6.427 -5.689 1.00 52.81 85 LEU A C 1
ATOM 656 O O . LEU A 1 85 ? 2.531 6.583 -6.547 1.00 52.81 85 LEU A O 1
ATOM 660 N N . MET A 1 86 ? 0.549 7.145 -5.683 1.00 56.84 86 MET A N 1
ATOM 661 C CA . MET A 1 86 ? 0.687 8.584 -5.429 1.00 56.84 86 MET A CA 1
ATOM 662 C C . MET A 1 86 ? 0.853 8.755 -3.903 1.00 56.84 86 MET A C 1
ATOM 664 O O . MET A 1 86 ? 0.133 8.072 -3.182 1.00 56.84 86 MET A O 1
ATOM 668 N N . GLN A 1 87 ? 1.721 9.628 -3.342 1.00 35.66 87 GLN A N 1
ATOM 669 C CA . GLN A 1 87 ? 2.070 9.510 -1.885 1.00 35.66 87 GLN A CA 1
ATOM 670 C C . GLN A 1 87 ? 0.967 9.589 -0.605 1.00 35.66 87 GLN A C 1
ATOM 672 O O . GLN A 1 87 ? -0.812 11.161 -0.064 1.00 35.66 87 GLN A O 1
ATOM 677 N N . GLY A 1 88 ? 1.538 8.408 -0.005 1.00 38.09 88 GLY A N 1
ATOM 678 C CA . GLY A 1 88 ? 1.792 7.824 1.374 1.00 38.09 88 GLY A CA 1
ATOM 679 C C . GLY A 1 88 ? 0.779 6.828 2.040 1.00 38.09 88 GLY A C 1
ATOM 680 O O . GLY A 1 88 ? -0.409 6.871 1.761 1.00 38.09 88 GLY A O 1
ATOM 681 N N . GLU A 1 89 ? 1.142 6.050 3.073 1.00 48.53 89 GLU A N 1
ATOM 682 C CA . GLU A 1 89 ? 1.466 4.588 3.021 1.00 48.53 89 GLU A CA 1
ATOM 683 C C . GLU A 1 89 ? 0.809 3.862 4.287 1.00 48.53 89 GLU A C 1
ATOM 685 O O . GLU A 1 89 ? -0.303 4.323 4.549 1.00 48.53 89 GLU A O 1
ATOM 690 N N . LYS A 1 90 ? 1.095 2.835 5.145 1.00 38.44 90 LYS A N 1
ATOM 691 C CA . LYS A 1 90 ? 2.156 1.921 5.704 1.00 38.44 90 LYS A CA 1
ATOM 692 C C . LYS A 1 90 ? 1.575 0.507 6.002 1.00 38.44 90 LYS A C 1
ATOM 694 O O . LYS A 1 90 ? 0.421 0.271 5.673 1.00 38.44 90 LYS A O 1
ATOM 699 N N . ASP A 1 91 ? 2.352 -0.353 6.689 1.00 49.12 91 ASP A N 1
ATOM 700 C CA . ASP A 1 91 ? 2.290 -1.825 6.904 1.00 49.12 91 ASP A CA 1
ATOM 701 C C . ASP A 1 91 ? 3.176 -2.610 5.906 1.00 49.12 91 ASP A C 1
ATOM 703 O O . ASP A 1 91 ? 2.828 -2.756 4.744 1.00 49.12 91 ASP A O 1
ATOM 707 N N . ASP A 1 92 ? 4.394 -2.939 6.351 1.00 54.94 92 ASP A N 1
ATOM 708 C CA . ASP A 1 92 ? 5.602 -3.313 5.577 1.00 54.94 92 ASP A CA 1
ATOM 709 C C . ASP A 1 92 ? 5.636 -2.841 4.106 1.00 54.94 92 ASP A C 1
ATOM 711 O O . ASP A 1 92 ? 5.879 -3.592 3.159 1.00 54.94 92 ASP A O 1
ATOM 715 N N . LYS A 1 93 ? 5.300 -1.561 3.887 1.00 61.56 93 LYS A N 1
ATOM 716 C CA . LYS A 1 93 ? 4.723 -1.183 2.598 1.00 61.56 93 LYS A CA 1
ATOM 717 C C . LYS A 1 93 ? 5.733 -1.101 1.482 1.00 61.56 93 LYS A C 1
ATOM 719 O O . LYS A 1 93 ? 6.718 -0.367 1.530 1.00 61.56 93 LYS A O 1
ATOM 724 N N . ILE A 1 94 ? 5.319 -1.761 0.414 1.00 67.75 94 ILE A N 1
ATOM 725 C CA . ILE A 1 94 ? 5.806 -1.609 -0.940 1.00 67.75 94 ILE A CA 1
ATOM 726 C C . ILE A 1 94 ? 5.415 -0.213 -1.427 1.00 67.75 94 ILE A C 1
ATOM 728 O O . ILE A 1 94 ? 4.239 0.075 -1.668 1.00 67.75 94 ILE A O 1
ATOM 732 N N . ILE A 1 95 ? 6.406 0.653 -1.605 1.00 70.25 95 ILE A N 1
ATOM 733 C CA . ILE A 1 95 ? 6.207 1.953 -2.231 1.00 70.25 95 ILE A CA 1
ATOM 734 C C . ILE A 1 95 ? 6.239 1.790 -3.753 1.00 70.25 95 ILE A C 1
ATOM 736 O O . ILE A 1 95 ? 7.306 1.802 -4.364 1.00 70.25 95 ILE A O 1
ATOM 740 N N . ALA A 1 96 ? 5.058 1.642 -4.358 1.00 68.88 96 ALA A N 1
ATOM 741 C CA . ALA A 1 96 ? 4.889 1.420 -5.795 1.00 68.88 96 ALA A CA 1
ATOM 742 C C . ALA A 1 96 ? 4.347 2.657 -6.532 1.00 68.88 96 ALA A C 1
ATOM 744 O O . ALA A 1 96 ? 3.314 3.202 -6.143 1.00 68.88 96 ALA A O 1
ATOM 745 N N . VAL A 1 97 ? 5.000 3.071 -7.625 1.00 71.38 97 VAL A N 1
ATOM 746 C CA . VAL A 1 97 ? 4.513 4.142 -8.519 1.00 71.38 97 VAL A CA 1
ATOM 747 C C . VAL A 1 97 ? 3.620 3.588 -9.634 1.00 71.38 97 VAL A C 1
ATOM 749 O O . VAL A 1 97 ? 3.778 2.448 -10.065 1.00 71.38 97 VAL A O 1
ATOM 752 N N . CYS A 1 98 ? 2.695 4.404 -10.144 1.00 66.81 98 CYS A N 1
ATOM 753 C CA . CYS A 1 98 ? 1.873 4.028 -11.295 1.00 66.81 98 CYS A CA 1
ATOM 754 C C . CYS A 1 98 ? 2.682 4.107 -12.604 1.00 66.81 98 CYS A C 1
ATOM 756 O O . CYS A 1 98 ? 3.141 5.182 -12.989 1.00 66.81 98 CYS A O 1
ATOM 758 N N . VAL A 1 99 ? 2.818 2.982 -13.314 1.00 66.06 99 VAL A N 1
ATOM 759 C CA . VAL A 1 99 ? 3.570 2.887 -14.585 1.00 66.06 99 VAL A CA 1
ATOM 760 C C . VAL A 1 99 ? 2.904 3.611 -15.764 1.00 66.06 99 VAL A C 1
ATOM 762 O O . VAL A 1 99 ? 3.580 3.975 -16.727 1.00 66.06 99 VAL A O 1
ATOM 765 N N . ASP A 1 100 ? 1.596 3.865 -15.678 1.00 55.72 100 ASP A N 1
ATOM 766 C CA . ASP A 1 100 ? 0.841 4.631 -16.677 1.00 55.72 100 ASP A CA 1
ATOM 767 C C . ASP A 1 100 ? 0.857 6.149 -16.410 1.00 55.72 100 ASP A C 1
ATOM 769 O O . ASP A 1 100 ? 0.476 6.932 -17.282 1.00 55.72 100 ASP A O 1
ATOM 773 N N . ASP A 1 101 ? 1.314 6.593 -15.232 1.00 63.09 101 ASP A N 1
ATOM 774 C CA . ASP A 1 101 ? 1.357 8.014 -14.881 1.00 63.09 101 ASP A CA 1
ATOM 775 C C . ASP A 1 101 ? 2.608 8.692 -15.479 1.00 63.09 101 ASP A C 1
ATOM 777 O O . ASP A 1 101 ? 3.736 8.351 -15.107 1.00 63.09 101 ASP A O 1
ATOM 781 N N . PRO A 1 102 ? 2.464 9.676 -16.389 1.00 65.81 102 PRO A N 1
ATOM 782 C CA . PRO A 1 102 ? 3.604 10.334 -17.016 1.00 65.81 102 PRO A CA 1
ATOM 783 C C . PRO A 1 102 ? 4.484 11.140 -16.042 1.00 65.81 102 PRO A C 1
ATOM 785 O O . PRO A 1 102 ? 5.643 11.377 -16.385 1.00 65.81 102 PRO A O 1
ATOM 788 N N . GLU A 1 103 ? 3.992 11.541 -14.859 1.00 66.94 103 GLU A N 1
ATOM 789 C CA . GLU A 1 103 ? 4.812 12.204 -13.830 1.00 66.94 103 GLU A CA 1
ATOM 790 C C . GLU A 1 103 ? 5.734 11.197 -13.114 1.00 66.94 103 GLU A C 1
ATOM 792 O O . GLU A 1 103 ? 6.885 11.533 -12.848 1.00 66.94 103 GLU A O 1
ATOM 797 N N . TYR A 1 104 ? 5.290 9.956 -12.860 1.00 69.69 104 TYR A N 1
ATOM 798 C CA . TYR A 1 104 ? 6.009 9.013 -11.978 1.00 69.69 104 TYR A CA 1
ATOM 799 C C . TYR A 1 104 ? 6.604 7.774 -12.661 1.00 69.69 104 TYR A C 1
ATOM 801 O O . TYR A 1 104 ? 7.540 7.192 -12.119 1.00 69.69 104 TYR A O 1
ATOM 809 N N . ARG A 1 105 ? 6.151 7.388 -13.862 1.00 70.69 105 ARG A N 1
ATOM 810 C CA . ARG A 1 105 ? 6.579 6.159 -14.576 1.00 70.69 105 ARG A CA 1
ATOM 811 C C . ARG A 1 105 ? 8.073 6.036 -14.917 1.00 70.69 105 ARG A C 1
ATOM 813 O O . ARG A 1 105 ? 8.481 5.056 -15.531 1.00 70.69 105 ARG A O 1
ATOM 820 N N . HIS A 1 106 ? 8.857 7.077 -14.649 1.00 75.69 106 HIS A N 1
ATOM 821 C CA . HIS A 1 106 ? 10.294 7.131 -14.912 1.00 75.69 106 HIS A CA 1
ATOM 822 C C . HIS A 1 106 ? 11.143 6.950 -13.645 1.00 75.69 106 HIS A C 1
ATOM 824 O O . HIS A 1 106 ? 12.365 6.916 -13.750 1.00 75.69 106 HIS A O 1
ATOM 830 N N . LEU A 1 107 ? 10.505 6.860 -12.473 1.00 75.81 107 LEU A N 1
ATOM 831 C CA . LEU A 1 107 ? 11.160 6.671 -11.184 1.00 75.81 107 LEU A CA 1
ATOM 832 C C . LEU A 1 107 ? 11.374 5.179 -10.901 1.00 75.81 107 LEU A C 1
ATOM 834 O O . LEU A 1 107 ? 10.519 4.346 -11.199 1.00 75.81 107 LEU A O 1
ATOM 838 N N . THR A 1 108 ? 12.514 4.866 -10.294 1.00 74.44 108 THR A N 1
ATOM 839 C CA . THR A 1 108 ? 12.985 3.512 -9.968 1.00 74.44 108 THR A CA 1
ATOM 840 C C . THR A 1 108 ? 13.517 3.389 -8.532 1.00 74.44 108 THR A C 1
ATOM 842 O O . THR A 1 108 ? 13.572 2.285 -7.994 1.00 74.44 108 THR A O 1
ATOM 845 N N . ASP A 1 109 ? 13.854 4.503 -7.870 1.00 77.69 109 ASP A N 1
ATOM 846 C CA . ASP A 1 109 ? 14.292 4.550 -6.468 1.00 77.69 109 ASP A CA 1
ATOM 847 C C . ASP A 1 109 ? 13.680 5.772 -5.750 1.00 77.69 109 ASP A C 1
ATOM 849 O O . ASP A 1 109 ? 13.602 6.864 -6.309 1.00 77.69 109 ASP A O 1
ATOM 853 N N . LEU A 1 110 ? 13.284 5.645 -4.476 1.00 74.50 110 LEU A N 1
ATOM 854 C CA . LEU A 1 110 ? 12.778 6.786 -3.690 1.00 74.50 110 LEU A CA 1
ATOM 855 C C . LEU A 1 110 ? 13.794 7.920 -3.511 1.00 74.50 110 LEU A C 1
ATOM 857 O O . LEU A 1 110 ? 13.389 9.038 -3.203 1.00 74.50 110 LEU A O 1
ATOM 861 N N . LYS A 1 111 ? 15.091 7.673 -3.726 1.00 79.62 111 LYS A N 1
ATOM 862 C CA . LYS A 1 111 ? 16.121 8.727 -3.773 1.00 79.62 111 LYS A CA 1
ATOM 863 C C . LYS A 1 111 ? 15.882 9.747 -4.898 1.00 79.62 111 LYS A C 1
ATOM 865 O O . LYS A 1 111 ? 16.446 10.836 -4.852 1.00 79.62 111 LYS A O 1
ATOM 870 N N . GLU A 1 112 ? 15.057 9.402 -5.888 1.00 81.94 112 GLU A N 1
ATOM 871 C CA . GLU A 1 112 ? 14.651 10.269 -6.999 1.00 81.94 112 GLU A CA 1
ATOM 872 C C . GLU A 1 112 ? 13.421 11.134 -6.642 1.00 81.94 112 GLU A C 1
ATOM 874 O O . GLU A 1 112 ? 13.159 12.149 -7.289 1.00 81.94 112 GLU A O 1
ATOM 879 N N . LEU A 1 113 ? 12.690 10.792 -5.569 1.00 81.12 113 LEU A N 1
ATOM 880 C CA . LEU A 1 113 ? 11.634 11.633 -4.998 1.00 81.12 113 LEU A CA 1
ATOM 881 C C . LEU A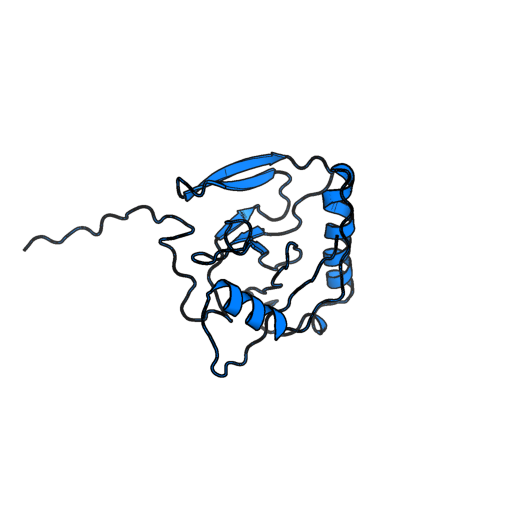 1 113 ? 12.231 12.737 -4.113 1.00 81.12 113 LEU A C 1
ATOM 883 O O . LEU A 1 113 ? 13.272 12.579 -3.475 1.00 81.12 113 LEU A O 1
ATOM 887 N N . SER A 1 114 ? 11.548 13.883 -4.029 1.00 86.75 114 SER A N 1
ATOM 888 C CA . SER A 1 114 ? 12.059 15.000 -3.230 1.00 86.75 114 SER A CA 1
ATOM 889 C C . SER A 1 114 ? 12.049 14.676 -1.722 1.00 86.75 114 SER A C 1
ATOM 891 O O . SER A 1 114 ? 11.071 14.105 -1.225 1.00 86.75 114 SER A O 1
ATOM 893 N N . PRO A 1 115 ? 13.063 15.110 -0.940 1.00 83.81 115 PRO A N 1
ATOM 894 C CA . PRO A 1 115 ? 13.132 14.837 0.502 1.00 83.81 115 PRO A CA 1
ATOM 895 C C . PRO A 1 115 ? 11.919 15.323 1.308 1.00 83.81 115 PRO A C 1
ATOM 897 O O . PRO A 1 115 ? 11.659 14.834 2.404 1.00 83.81 115 PRO A O 1
ATOM 900 N N . HIS A 1 116 ? 11.148 16.278 0.777 1.00 85.19 116 HIS A N 1
ATOM 901 C CA . HIS A 1 116 ? 9.895 16.708 1.390 1.00 85.19 116 HIS A CA 1
ATOM 902 C C . HIS A 1 116 ? 8.814 15.617 1.332 1.00 85.19 116 HIS A C 1
ATOM 904 O O . HIS A 1 116 ? 8.197 15.349 2.359 1.00 85.19 116 HIS A O 1
ATOM 910 N N . ARG A 1 117 ? 8.650 14.932 0.185 1.00 77.75 117 ARG A N 1
ATOM 911 C CA . ARG A 1 117 ? 7.708 13.806 0.040 1.00 77.75 117 ARG A CA 1
ATOM 912 C C . ARG A 1 117 ? 8.082 12.654 0.984 1.00 77.75 117 ARG A C 1
ATOM 914 O O . ARG A 1 117 ? 7.208 12.110 1.646 1.00 77.75 117 ARG A O 1
ATOM 921 N N . LEU A 1 118 ? 9.377 12.345 1.123 1.00 81.25 118 LEU A N 1
ATOM 922 C CA . LEU A 1 118 ? 9.876 11.331 2.073 1.00 81.25 118 LEU A CA 1
ATOM 923 C C . LEU A 1 118 ? 9.501 11.660 3.530 1.00 81.25 118 LEU A C 1
ATOM 925 O O . LEU A 1 118 ? 9.031 10.799 4.270 1.00 81.25 118 LEU A O 1
ATOM 929 N N . ASN A 1 119 ? 9.677 12.919 3.938 1.00 81.88 119 ASN A N 1
ATOM 930 C CA . ASN A 1 119 ? 9.354 13.375 5.293 1.00 81.88 119 ASN A CA 1
ATOM 931 C C . ASN A 1 119 ? 7.839 13.453 5.564 1.00 81.88 119 ASN A C 1
ATOM 933 O O . ASN A 1 119 ? 7.418 13.252 6.703 1.00 81.88 119 ASN A O 1
ATOM 937 N N . GLU A 1 120 ? 7.025 13.738 4.544 1.00 80.12 120 GLU A N 1
ATOM 938 C CA . GLU A 1 120 ? 5.557 13.720 4.614 1.00 80.12 120 GLU A CA 1
ATOM 939 C C . GLU A 1 120 ? 5.028 12.293 4.835 1.00 80.12 120 GLU A C 1
ATOM 941 O O . GLU A 1 120 ? 4.285 12.062 5.790 1.00 80.12 120 GLU A O 1
ATOM 946 N N . ILE A 1 121 ? 5.490 11.338 4.015 1.00 78.56 121 ILE A N 1
ATOM 947 C CA . ILE A 1 121 ? 5.192 9.901 4.139 1.00 78.56 121 ILE A CA 1
ATOM 948 C C . ILE A 1 121 ? 5.521 9.413 5.558 1.00 78.56 121 ILE A C 1
ATOM 950 O O . ILE A 1 121 ? 4.647 8.914 6.265 1.00 78.56 121 ILE A O 1
ATOM 954 N N . ARG A 1 122 ? 6.763 9.645 6.007 1.00 79.38 122 ARG A N 1
ATOM 955 C CA . ARG A 1 122 ? 7.257 9.273 7.341 1.00 79.38 122 ARG A CA 1
ATOM 956 C C . ARG A 1 122 ? 6.364 9.799 8.472 1.00 79.38 122 ARG A C 1
ATOM 958 O O . ARG A 1 122 ? 5.905 9.019 9.307 1.00 79.38 122 ARG A O 1
ATOM 965 N N . ARG A 1 123 ? 6.086 11.108 8.483 1.00 80.56 123 ARG A N 1
ATOM 966 C CA . ARG A 1 123 ? 5.307 11.752 9.555 1.00 80.56 123 ARG A CA 1
ATOM 967 C C . ARG A 1 123 ? 3.882 11.230 9.661 1.00 80.56 123 ARG A C 1
ATOM 969 O O . ARG A 1 123 ? 3.369 11.123 10.772 1.00 80.56 123 ARG A O 1
ATOM 976 N N . PHE A 1 124 ? 3.243 10.884 8.542 1.00 79.06 124 PHE A N 1
ATOM 977 C CA . PHE A 1 124 ? 1.887 10.343 8.589 1.00 79.06 124 PHE A CA 1
ATOM 978 C C . PHE A 1 124 ? 1.801 9.086 9.479 1.00 79.06 124 PHE A C 1
ATOM 980 O O . PHE A 1 124 ? 0.828 8.940 10.216 1.00 79.06 124 PHE A O 1
ATOM 987 N N . PHE A 1 125 ? 2.824 8.225 9.511 1.00 73.81 125 PHE A N 1
ATOM 988 C CA . PHE A 1 125 ? 2.789 6.995 10.323 1.00 73.81 125 PHE A CA 1
ATOM 989 C C . PHE A 1 125 ? 3.130 7.194 11.771 1.00 73.81 125 PHE A C 1
ATOM 991 O O . PHE A 1 125 ? 2.487 6.601 12.634 1.00 73.81 125 PHE A O 1
ATOM 998 N N . GLU A 1 126 ? 4.113 8.051 12.014 1.00 76.25 126 GLU A N 1
ATOM 999 C CA . GLU A 1 126 ? 4.444 8.494 13.353 1.00 76.25 126 GLU A CA 1
ATOM 1000 C C . GLU A 1 126 ? 3.184 9.082 14.017 1.00 76.25 126 GLU A C 1
ATOM 1002 O O . GLU A 1 126 ? 3.046 8.966 15.227 1.00 76.25 126 GLU A O 1
ATOM 1007 N N . ASP A 1 127 ? 2.238 9.660 13.258 1.00 77.88 127 ASP A N 1
ATOM 1008 C CA . ASP A 1 127 ? 1.043 10.327 13.792 1.00 77.88 127 ASP A CA 1
ATOM 1009 C C . ASP A 1 127 ? -0.296 9.549 13.702 1.00 77.88 127 ASP A C 1
ATOM 1011 O O . ASP A 1 127 ? -1.117 9.687 14.614 1.00 77.88 127 ASP A O 1
ATOM 1015 N N . TYR A 1 128 ? -0.578 8.732 12.671 1.00 71.88 128 TYR A N 1
ATOM 1016 C CA . TYR A 1 128 ? -1.956 8.241 12.424 1.00 71.88 128 TYR A CA 1
ATOM 1017 C C . TYR A 1 128 ?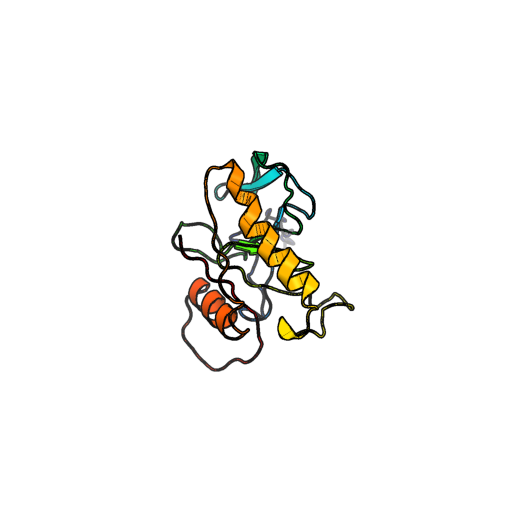 -2.554 7.393 13.554 1.00 71.88 128 TYR A C 1
ATOM 1019 O O . TYR A 1 128 ? -3.734 7.554 13.889 1.00 71.88 128 TYR A O 1
ATOM 1027 N N . LYS A 1 129 ? -1.732 6.541 14.174 1.00 66.94 129 LYS A N 1
ATOM 1028 C CA . LYS A 1 129 ? -2.108 5.613 15.251 1.00 66.94 129 LYS A CA 1
ATOM 1029 C C . LYS A 1 129 ? -1.979 6.206 16.665 1.00 66.94 129 LYS A C 1
ATOM 1031 O O . LYS A 1 129 ? -2.499 5.599 17.600 1.00 66.94 129 LYS A O 1
ATOM 1036 N N . LYS A 1 130 ? -1.409 7.411 16.845 1.00 74.75 130 LYS A N 1
ATOM 1037 C CA . LYS A 1 130 ? -1.152 7.993 18.185 1.00 74.75 130 LYS A CA 1
ATOM 1038 C C . LYS A 1 130 ? -2.399 8.098 19.068 1.00 74.75 130 LYS A C 1
ATOM 1040 O O . LYS A 1 130 ? -2.344 7.743 20.241 1.00 74.75 130 LYS A O 1
ATOM 1045 N N . ASN A 1 131 ? -3.547 8.510 18.518 1.00 72.19 131 ASN A N 1
ATOM 1046 C CA . ASN A 1 131 ? -4.793 8.612 19.298 1.00 72.19 131 ASN A CA 1
ATOM 1047 C C . ASN A 1 131 ? -5.475 7.250 19.562 1.00 72.19 131 ASN A C 1
ATOM 1049 O O . ASN A 1 131 ? -6.475 7.205 20.272 1.00 72.19 131 ASN A O 1
ATOM 1053 N N . GLU A 1 132 ? -4.938 6.138 19.040 1.00 69.56 132 GLU A N 1
ATOM 1054 C CA . GLU A 1 132 ? -5.291 4.774 19.471 1.00 69.56 132 GLU A CA 1
ATOM 1055 C C . GLU A 1 132 ? -4.433 4.297 20.668 1.00 69.56 132 GLU A C 1
ATOM 1057 O O . GLU A 1 132 ? -4.522 3.133 21.052 1.00 69.56 132 GLU A O 1
ATOM 1062 N N . ASN A 1 133 ? -3.602 5.176 21.253 1.00 71.50 133 ASN A N 1
ATOM 1063 C CA . ASN A 1 133 ? -2.556 4.858 22.239 1.00 71.50 133 ASN A CA 1
ATOM 1064 C C . ASN A 1 133 ? -1.521 3.839 21.723 1.00 71.50 133 ASN A C 1
ATOM 1066 O O . ASN A 1 133 ? -1.025 3.006 22.480 1.00 71.50 133 ASN A O 1
ATOM 1070 N N . LYS A 1 134 ? -1.203 3.911 20.426 1.00 62.72 134 LYS A N 1
ATOM 1071 C CA . LYS A 1 134 ? -0.156 3.121 19.769 1.00 62.72 134 LYS A CA 1
ATOM 1072 C C . LYS A 1 134 ? 0.889 4.071 19.200 1.00 62.72 134 LYS A C 1
ATOM 1074 O O . LYS A 1 134 ? 0.550 4.937 18.390 1.00 62.72 134 LYS A O 1
ATOM 1079 N N . GLU A 1 135 ? 2.141 3.902 19.602 1.00 65.19 135 GLU A N 1
ATOM 1080 C CA . GLU A 1 135 ? 3.265 4.501 18.882 1.00 65.19 135 GLU A CA 1
ATOM 1081 C C . GLU A 1 135 ? 3.596 3.654 17.644 1.00 65.19 135 GLU A C 1
ATOM 1083 O O . GLU A 1 135 ? 3.150 2.512 17.517 1.00 65.19 135 GLU A O 1
ATOM 1088 N N . VAL A 1 136 ? 4.292 4.251 16.675 1.00 64.94 136 VAL A N 1
ATOM 1089 C CA . VAL A 1 136 ? 4.714 3.581 15.438 1.00 64.94 136 VAL A CA 1
ATOM 1090 C C . VAL A 1 136 ? 6.052 4.176 15.015 1.00 64.94 136 VAL A C 1
ATOM 1092 O O . VAL A 1 136 ? 6.105 5.308 14.529 1.00 64.94 136 VAL A O 1
ATOM 1095 N N . ALA A 1 137 ? 7.136 3.420 15.176 1.00 67.44 137 ALA A N 1
ATOM 1096 C CA . ALA A 1 137 ? 8.429 3.798 14.619 1.00 67.44 137 ALA A CA 1
ATOM 1097 C C . ALA A 1 137 ? 8.405 3.706 13.082 1.00 67.44 137 ALA A C 1
ATOM 1099 O O . ALA A 1 137 ? 7.704 2.880 12.497 1.00 67.44 137 ALA A O 1
ATOM 1100 N N . VAL A 1 138 ? 9.192 4.533 12.396 1.00 67.44 138 VAL A N 1
ATOM 1101 C CA . VAL A 1 138 ? 9.439 4.415 10.952 1.00 67.44 138 VAL A CA 1
ATOM 1102 C C . VAL A 1 138 ? 10.941 4.252 10.772 1.00 67.44 138 VAL A C 1
ATOM 1104 O O . VAL A 1 138 ? 11.695 5.171 11.089 1.00 67.44 138 VAL A O 1
ATOM 1107 N N . ASN A 1 139 ? 11.388 3.097 10.281 1.00 72.62 139 ASN A N 1
ATOM 1108 C CA . ASN A 1 139 ? 12.810 2.869 10.018 1.00 72.62 139 ASN A CA 1
ATOM 1109 C C . ASN A 1 139 ? 13.237 3.605 8.731 1.00 72.62 139 ASN A C 1
ATOM 1111 O O . ASN A 1 139 ? 12.460 4.364 8.146 1.00 72.62 139 ASN A O 1
ATOM 1115 N N . ASP A 1 140 ? 14.483 3.447 8.295 1.00 76.75 140 ASP A N 1
ATOM 1116 C CA . ASP A 1 140 ? 14.913 3.978 6.999 1.00 76.75 140 ASP A CA 1
ATOM 1117 C C . ASP A 1 140 ? 14.274 3.219 5.823 1.00 76.75 140 ASP A C 1
ATOM 1119 O O . ASP A 1 140 ? 13.904 2.051 5.934 1.00 76.75 140 ASP A O 1
ATOM 1123 N N . PHE A 1 141 ? 14.144 3.904 4.686 1.00 76.88 141 PHE A N 1
ATOM 1124 C CA . PHE A 1 141 ? 13.604 3.351 3.442 1.00 76.88 141 PHE A CA 1
ATOM 1125 C C . PHE A 1 141 ? 14.586 2.296 2.873 1.00 76.88 141 PHE A C 1
ATOM 1127 O O . PHE A 1 141 ? 15.689 2.653 2.448 1.00 76.88 141 PHE A O 1
ATOM 1134 N N . LEU A 1 142 ? 14.209 1.008 2.860 1.00 76.88 142 LEU A N 1
ATOM 1135 C CA . LEU A 1 142 ? 15.088 -0.121 2.498 1.00 76.88 142 LEU A CA 1
ATOM 1136 C C . LEU A 1 142 ? 15.079 -0.390 0.982 1.00 76.88 142 LEU A C 1
ATOM 1138 O O . LEU A 1 142 ? 13.998 -0.605 0.443 1.00 76.88 142 LEU A O 1
ATOM 1142 N N . PRO A 1 143 ? 16.240 -0.405 0.292 1.00 74.75 143 PRO A N 1
ATOM 1143 C CA . PRO A 1 143 ? 16.375 -0.226 -1.162 1.00 74.75 143 PRO A CA 1
ATOM 1144 C C . PRO A 1 143 ? 15.517 -1.168 -2.023 1.00 74.75 143 PRO A C 1
ATOM 1146 O O . PRO A 1 143 ? 15.145 -2.244 -1.564 1.00 74.75 143 PRO A O 1
ATOM 1149 N N . PRO A 1 144 ? 15.242 -0.831 -3.302 1.00 69.38 144 PRO A N 1
ATOM 1150 C CA . PRO A 1 144 ? 14.167 -1.488 -4.040 1.00 69.38 144 PRO A CA 1
ATOM 1151 C C . PRO A 1 144 ? 14.413 -2.954 -4.469 1.00 69.38 144 PRO A C 1
ATOM 1153 O O . PRO A 1 144 ? 13.648 -3.522 -5.241 1.00 69.38 144 PRO A O 1
ATOM 1156 N N . THR A 1 145 ? 15.476 -3.600 -4.002 1.00 71.75 145 THR A N 1
ATOM 1157 C CA . THR A 1 145 ? 15.573 -5.067 -4.017 1.00 71.75 145 THR A CA 1
ATOM 1158 C C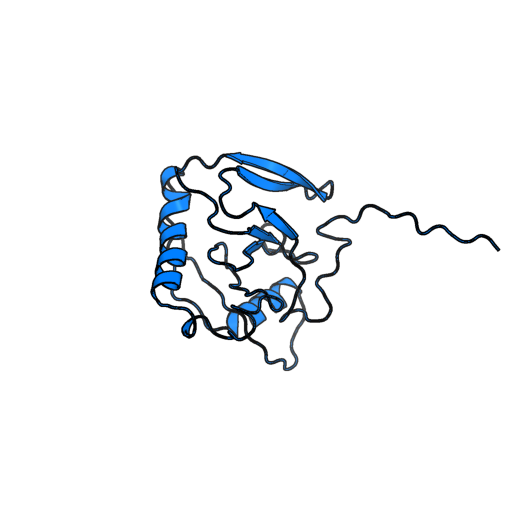 . THR A 1 145 ? 14.658 -5.697 -2.960 1.00 71.75 145 THR A C 1
ATOM 1160 O O . THR A 1 145 ? 14.100 -6.764 -3.187 1.00 71.75 145 THR A O 1
ATOM 1163 N N . THR A 1 146 ? 14.442 -5.016 -1.832 1.00 67.50 146 THR A N 1
ATOM 1164 C CA . THR A 1 146 ? 13.846 -5.608 -0.629 1.00 67.50 146 THR A CA 1
ATOM 1165 C C . THR A 1 146 ? 12.328 -5.808 -0.711 1.00 67.50 146 THR A C 1
ATOM 1167 O O . THR A 1 146 ? 11.845 -6.794 -0.158 1.00 67.50 146 THR A O 1
ATOM 1170 N N . SER A 1 147 ? 11.548 -4.993 -1.447 1.00 65.25 147 SER A N 1
ATOM 1171 C CA . SER A 1 147 ? 10.151 -5.398 -1.712 1.00 65.25 147 SER A CA 1
ATOM 1172 C C . SER A 1 147 ? 10.032 -6.461 -2.788 1.00 65.25 147 SER A C 1
ATOM 1174 O O . SER A 1 147 ? 9.055 -7.193 -2.742 1.00 65.25 147 SER A O 1
ATOM 1176 N N . LEU A 1 148 ? 10.965 -6.592 -3.741 1.00 68.06 148 LEU A N 1
ATOM 1177 C CA . LEU A 1 148 ? 10.898 -7.730 -4.669 1.00 68.06 148 LEU A CA 1
ATOM 1178 C C . LEU A 1 148 ? 10.988 -9.041 -3.888 1.00 68.06 148 LEU A C 1
ATOM 1180 O O . LEU A 1 148 ? 10.141 -9.910 -4.070 1.00 68.06 148 LEU A O 1
ATOM 1184 N N . GLU A 1 149 ? 11.943 -9.117 -2.960 1.00 66.44 149 GLU A N 1
ATOM 1185 C CA . GLU A 1 149 ? 12.122 -10.245 -2.044 1.00 66.44 149 GLU A CA 1
ATOM 1186 C C . GLU A 1 149 ? 10.863 -10.481 -1.183 1.00 66.44 149 GLU A C 1
ATOM 1188 O O . GLU A 1 149 ? 10.380 -11.611 -1.106 1.00 66.44 149 GLU A O 1
ATOM 1193 N N . ALA A 1 150 ? 10.261 -9.431 -0.606 1.00 66.19 150 ALA A N 1
ATOM 1194 C CA . ALA A 1 150 ? 9.039 -9.554 0.201 1.00 66.19 150 ALA A CA 1
ATOM 1195 C C . ALA A 1 150 ? 7.787 -9.950 -0.614 1.00 66.19 150 ALA A C 1
ATOM 1197 O O . ALA A 1 150 ? 7.008 -10.800 -0.178 1.00 66.19 150 ALA A O 1
ATOM 1198 N N . ILE A 1 151 ? 7.604 -9.394 -1.818 1.00 67.25 151 ILE A N 1
ATOM 1199 C CA . ILE A 1 151 ? 6.516 -9.772 -2.733 1.00 67.25 151 ILE A CA 1
ATOM 1200 C C . ILE A 1 151 ? 6.685 -11.241 -3.137 1.00 67.25 151 ILE A C 1
ATOM 1202 O O . ILE A 1 151 ? 5.733 -12.009 -3.023 1.00 67.25 151 ILE A O 1
ATOM 1206 N N . GLN A 1 152 ? 7.892 -11.657 -3.540 1.00 69.31 152 GLN A N 1
ATOM 1207 C CA . GLN A 1 152 ? 8.204 -13.052 -3.879 1.00 69.31 152 GLN A CA 1
ATOM 1208 C C . GLN A 1 152 ? 7.920 -13.998 -2.706 1.00 69.31 152 GLN A C 1
ATOM 1210 O O . GLN A 1 152 ? 7.270 -15.026 -2.898 1.00 69.31 152 GLN A O 1
ATOM 1215 N N . HIS A 1 153 ? 8.312 -13.616 -1.486 1.00 64.94 153 HIS A N 1
ATOM 1216 C CA . HIS A 1 153 ? 8.008 -14.370 -0.271 1.00 64.94 153 HIS A CA 1
ATOM 1217 C C . HIS A 1 153 ? 6.490 -14.514 -0.041 1.00 64.94 153 HIS A C 1
ATOM 1219 O O . HIS A 1 153 ? 6.024 -15.613 0.244 1.00 64.94 153 HIS A O 1
ATOM 1225 N N . SER A 1 154 ? 5.702 -13.449 -0.256 1.00 61.50 154 SER A N 1
ATOM 1226 C CA . SER A 1 154 ? 4.228 -13.483 -0.147 1.00 61.50 154 SER A CA 1
ATOM 1227 C C . SER A 1 154 ? 3.506 -14.252 -1.271 1.00 61.50 154 SER A C 1
ATOM 1229 O O . SER A 1 154 ? 2.319 -14.559 -1.142 1.00 61.50 154 SER A O 1
ATOM 1231 N N . ILE A 1 155 ? 4.207 -14.551 -2.373 1.00 65.94 155 ILE A N 1
ATOM 1232 C CA . ILE A 1 155 ? 3.726 -15.38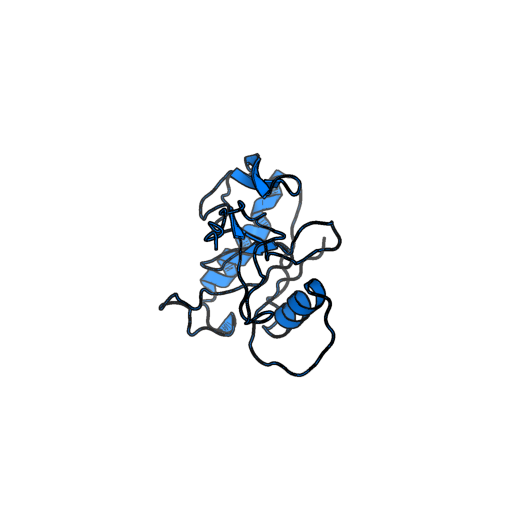0 -3.493 1.00 65.94 155 ILE A CA 1
ATOM 1233 C C . ILE A 1 155 ? 4.111 -16.858 -3.285 1.00 65.94 155 ILE A C 1
ATOM 1235 O O . ILE A 1 155 ? 3.370 -17.748 -3.702 1.00 65.94 155 ILE A O 1
ATOM 1239 N N . GLY A 1 156 ? 5.231 -17.131 -2.604 1.00 50.91 156 GLY A N 1
ATOM 1240 C CA . GLY A 1 156 ? 5.648 -18.477 -2.196 1.00 50.91 156 GLY A CA 1
ATOM 1241 C C . GLY A 1 156 ? 6.523 -19.241 -3.199 1.00 50.91 156 GLY A C 1
ATOM 1242 O O . GLY A 1 156 ? 6.584 -20.469 -3.129 1.00 50.91 156 GLY A O 1
ATOM 1243 N N . GLU A 1 157 ? 7.204 -18.551 -4.121 1.00 44.97 157 GLU A N 1
ATOM 1244 C CA . GLU A 1 157 ? 8.121 -19.166 -5.098 1.00 44.97 157 GLU A CA 1
ATOM 1245 C C . GLU A 1 157 ? 9.605 -18.891 -4.789 1.00 44.97 157 GLU A C 1
ATOM 1247 O O . GLU A 1 157 ? 9.969 -17.842 -4.258 1.00 44.97 157 GLU A O 1
ATOM 1252 N N . SER A 1 158 ? 10.479 -19.835 -5.160 1.00 37.62 158 SER A N 1
ATOM 1253 C CA . SER A 1 158 ? 11.931 -19.756 -4.940 1.00 37.62 158 SER A CA 1
ATOM 1254 C C . SER A 1 158 ? 12.695 -19.503 -6.239 1.00 37.62 158 SER A C 1
ATOM 1256 O O . SER A 1 158 ? 12.677 -20.353 -7.122 1.00 37.62 158 SER A O 1
ATOM 1258 N N . PHE A 1 159 ? 13.410 -18.373 -6.281 1.00 37.84 159 PHE A N 1
ATOM 1259 C CA . PHE A 1 159 ? 14.551 -18.028 -7.147 1.00 37.84 159 PHE A CA 1
ATOM 1260 C C . PHE A 1 159 ? 14.622 -18.617 -8.572 1.00 37.84 159 PHE A C 1
ATOM 1262 O O . PHE A 1 159 ? 15.027 -19.759 -8.769 1.00 37.84 159 PHE A O 1
ATOM 1269 N N . ASP A 1 160 ? 14.531 -17.724 -9.563 1.00 33.47 160 ASP A N 1
ATOM 1270 C CA . ASP A 1 160 ? 15.730 -17.429 -10.361 1.00 33.47 160 ASP A CA 1
ATOM 1271 C C . ASP A 1 160 ? 15.740 -15.962 -10.857 1.00 33.47 160 ASP A C 1
ATOM 1273 O O . ASP A 1 160 ? 14.736 -15.255 -10.758 1.00 33.47 160 ASP A O 1
ATOM 1277 N N . HIS A 1 161 ? 16.899 -15.474 -11.312 1.00 38.00 161 HIS A N 1
ATOM 1278 C CA . HIS A 1 161 ? 17.214 -14.047 -11.538 1.00 38.00 161 HIS A CA 1
ATOM 1279 C C . HIS A 1 161 ? 16.136 -13.162 -12.222 1.00 38.00 161 HIS A C 1
ATOM 1281 O O . HIS A 1 161 ? 15.884 -13.295 -13.421 1.00 38.00 161 HIS A O 1
ATOM 1287 N N . LEU A 1 162 ? 15.665 -12.111 -11.527 1.00 32.31 162 LEU A N 1
ATOM 1288 C CA . LEU A 1 162 ? 14.947 -10.965 -12.120 1.00 32.31 162 LEU A CA 1
ATOM 1289 C C . LEU A 1 162 ? 15.396 -9.618 -11.520 1.00 32.31 162 LEU A C 1
ATOM 1291 O O . LEU A 1 162 ? 15.428 -9.447 -10.307 1.00 32.31 162 LEU A O 1
ATOM 1295 N N . ASN A 1 163 ? 15.676 -8.634 -12.383 1.00 31.17 163 ASN A N 1
ATOM 1296 C CA . ASN A 1 163 ? 15.910 -7.232 -12.010 1.00 31.17 163 ASN A CA 1
ATOM 1297 C C . ASN A 1 163 ? 14.679 -6.384 -12.377 1.00 31.17 163 ASN A C 1
ATOM 1299 O O . ASN A 1 163 ? 14.442 -6.224 -13.575 1.00 31.17 163 ASN A O 1
ATOM 1303 N N . SER A 1 164 ? 13.960 -5.794 -11.405 1.00 30.19 164 SER A N 1
ATOM 1304 C CA . SER A 1 164 ? 13.260 -4.483 -11.521 1.00 30.19 164 SER A CA 1
ATOM 1305 C C . SER A 1 164 ? 12.546 -4.054 -10.222 1.00 30.19 164 SER A C 1
ATOM 1307 O O . SER A 1 164 ? 11.351 -4.260 -10.068 1.00 30.19 164 SER A O 1
ATOM 1309 N N . PHE A 1 165 ? 13.325 -3.485 -9.299 1.00 37.12 165 PHE A N 1
ATOM 1310 C CA . PHE A 1 165 ? 12.995 -2.487 -8.263 1.00 37.12 165 PHE A CA 1
ATOM 1311 C C . PHE A 1 165 ? 11.540 -2.313 -7.727 1.00 37.12 165 PHE A C 1
ATOM 1313 O O . PHE A 1 165 ? 10.719 -1.743 -8.434 1.00 37.12 165 PHE A O 1
ATOM 1320 N N . PHE A 1 166 ? 11.287 -2.589 -6.428 1.00 35.16 166 PHE A N 1
ATOM 1321 C CA . PHE A 1 166 ? 10.353 -1.832 -5.547 1.00 35.16 166 PHE A CA 1
ATOM 1322 C C . PHE A 1 166 ? 10.728 -1.892 -4.039 1.00 35.16 166 PHE A C 1
ATOM 1324 O O . PHE A 1 166 ? 11.444 -2.797 -3.613 1.00 35.16 166 PHE A O 1
ATOM 1331 N N . LEU A 1 167 ? 10.312 -0.893 -3.238 1.00 37.78 167 LEU A N 1
ATOM 1332 C CA . LEU A 1 167 ? 10.990 -0.463 -1.988 1.00 37.78 167 LEU A CA 1
ATOM 1333 C C . LEU A 1 167 ? 10.136 -0.604 -0.702 1.00 37.78 167 LEU A C 1
ATOM 1335 O O . LEU A 1 167 ? 8.978 -0.193 -0.704 1.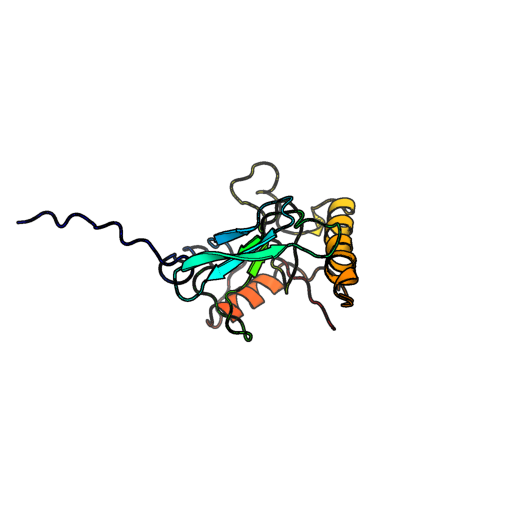00 37.78 167 LEU A O 1
ATOM 1339 N N . LEU A 1 168 ? 10.729 -1.129 0.385 1.00 36.62 168 LEU A N 1
ATOM 1340 C CA . LEU A 1 168 ? 10.073 -1.566 1.636 1.00 36.62 168 LEU A CA 1
ATOM 1341 C C . LEU A 1 168 ? 10.355 -0.651 2.857 1.00 36.62 168 LEU A C 1
ATOM 1343 O O . LEU A 1 168 ? 11.470 -0.138 3.003 1.00 36.62 168 LEU A O 1
ATOM 1347 N N . ILE A 1 169 ? 9.390 -0.496 3.781 1.00 33.28 169 ILE A N 1
ATOM 1348 C CA . ILE A 1 169 ? 9.589 0.179 5.087 1.00 33.28 169 ILE A CA 1
ATOM 1349 C C . ILE A 1 169 ? 9.304 -0.745 6.276 1.00 33.28 169 ILE A C 1
ATOM 1351 O O . ILE A 1 169 ? 8.158 -0.909 6.698 1.00 33.28 169 ILE A O 1
ATOM 1355 N N . SER A 1 170 ? 10.388 -1.178 6.919 1.00 29.36 170 SER A N 1
ATOM 1356 C CA . SER A 1 170 ? 10.347 -1.890 8.196 1.00 29.36 170 SER A CA 1
ATOM 1357 C C . SER A 1 170 ? 9.836 -1.014 9.357 1.00 29.36 170 SER A C 1
ATOM 1359 O O . SER A 1 170 ? 10.023 0.209 9.411 1.00 29.36 170 SER A O 1
ATOM 1361 N N . SER A 1 171 ? 9.201 -1.666 10.329 1.00 32.56 171 SER A N 1
ATOM 1362 C CA . SER A 1 171 ? 8.641 -1.082 11.547 1.00 32.56 171 SER A CA 1
ATOM 1363 C C . SER A 1 171 ? 8.855 -2.057 12.702 1.00 32.56 171 SER A C 1
ATOM 1365 O O . SER A 1 171 ? 8.321 -3.157 12.656 1.00 32.56 171 SER A O 1
ATOM 1367 N N . GLN A 1 172 ? 9.615 -1.682 13.730 1.00 27.08 172 GLN A N 1
ATOM 1368 C CA . GLN A 1 172 ? 9.581 -2.408 15.010 1.00 27.08 172 GLN A CA 1
ATOM 1369 C C . GLN A 1 172 ? 8.477 -1.818 15.906 1.00 27.08 172 GLN A C 1
ATOM 1371 O O . GLN A 1 172 ? 7.994 -0.712 15.626 1.00 27.08 172 GLN A O 1
ATOM 1376 N N . GLU A 1 173 ? 8.060 -2.589 16.914 1.00 34.12 173 GLU A N 1
ATOM 1377 C CA . GLU A 1 173 ? 7.083 -2.194 17.946 1.00 34.12 173 GLU A CA 1
ATOM 1378 C C . GLU A 1 173 ? 7.633 -1.124 18.907 1.00 34.12 173 GLU A C 1
ATOM 1380 O O . GLU A 1 173 ? 8.842 -1.185 19.233 1.00 34.12 173 GLU A O 1
#

Organism: Saccharum officinarum (NCBI:txid4547)

InterPro domains:
  IPR008162 Inorganic pyrophosphatase [PF00719] (29-87)
  IPR008162 Inorganic pyrophosphatase [PTHR10286] (2-87)
  IPR008162 Inorganic pyrophosphatase [cd00412] (26-155)
  IPR036649 Inorganic pyrophosphatase superfamily [G3DSA:3.90.80.10] (8-86)
  IPR036649 Inorganic pyrophosphatase superfamily [G3DSA:3.90.80.10] (87-162)
  IPR036649 Inorganic pyrophosphatase superfamily [SSF50324] (7-156)

pLDDT: mean 71.64, std 17.51, range [27.08, 95.38]

Radius of gyration: 17.35 Å; chains: 1; bounding box: 42×42×53 Å

=== Feature glossary ===
Key to the feature types in this record:

Secondary structure (8-state, DSSP). Secondary structure is the local, repeating backbone conformation. DSSP classifies it into eight states by reading the hydrogen-bond network: three helix types (H, G, I), two β types (E, B), two non-regular types (T, S), and unstructured coil (-).

Backbone torsions (φ/ψ). Backbone dihedral angles. Every residue except chain termini has a φ (preceding-C → N → Cα → C) and a ψ (N → Cα → C → next-N). They are reported in degrees following the IUPAC sign convention. Secondary structure is essentially a statement about which (φ, ψ) basin each residue occupies.

Predicted aligned error. Predicted Aligned Error (PAE) is an AlphaFold confidence matrix: entry (i, j) is the expected error in the position of residue j, in ångströms, when the prediction is superimposed on the true structure at residue i. Low PAE within a block of residues means that block is internally rigid and well-predicted; high PAE between two blocks means their relative placement is uncertain even if each block individually is confident.

B-factor. B-factor (Debye–Waller factor) reflects atomic displacement in the crystal lattice. It is an experimental observable (units Å²), not a prediction; low values mean the atom is pinned down, high values mean it moves or is heterogeneous across the crystal.

Secondary structure (3-state, P-SEA). Three-state secondary structure (P-SEA) collapses the eight DSSP classes into helix (a), strand (b), and coil (c). P-SEA assigns these from Cα geometry alone — distances and angles — without requiring backbone oxygens, so it works on any Cα trace.

Sequence. Primary structure: the covalent order of the twenty standard amino acids along the backbone. Two proteins with the same sequence will (almost always) fold to the same structure; two with 30% identity often share a fold but not the details.

pLDDT. pLDDT is the predicted lDDT-Cα score: AlphaFold's confidence that the local environment of each residue (all inter-atomic distances within 15 Å) is correctly placed. It is a per-residue number between 0 and 100, with higher meaning more reliable.

InterPro / GO / CATH / organism. Functional annotations link the protein to curated databases. InterPro entries identify conserved domains and families by matching the sequence against member-database signatures (Pfam, PROSITE, CDD, …). Gene Ontology (GO) terms describe molecular function, biological process, and cellular component in a controlled vocabulary. CATH places the structure in a hierarchical fold classification (Class/Architecture/Topology/Homologous-superfamily). The organism is the source species.

Contact-map, Ramachandran, and PAE plots. Three diagnostic plots accompany the record. The Cα contact map visualizes the tertiary structure as a 2D adjacency matrix (8 Å cutoff, sequence-local contacts suppressed). The Ramachandran plot shows the distribution of backbone (φ, ψ) torsions, with points in the α and β basins reflecting secondary structure content. The PAE plot shows AlphaFold's inter-residue confidence as a color matrix.

mmCIF coordinates. The mmCIF table is the protein's shape written out atom by atom. For each backbone N, Cα, C, and carbonyl O, it records an (x, y, z) coordinate triple in Å plus the residue type, chain letter, and residue number.

Radius of gyration, Cα contacts, bounding box. Three whole-structure scalars: the radius of gyration (RMS distance of Cα from centroid, in Å), the count of Cα–Cα contacts (pairs closer than 8 Å and separated by more than four residues in sequence — i.e. tertiary, not local, contacts), and the bounding-box dimensions. Together they distinguish compact globular folds from extended fibres or disordered chains.

Foldseek 3Di. The Foldseek 3Di string encodes local tertiary geometry as a 20-letter alphabet — one character per residue — derived from the relative positions of nearby Cα atoms. Unlike the amino-acid sequence, 3Di is a direct function of the 3D structure, so two proteins with the same fold have similar 3Di strings even at low sequence identity.

Rendered structure images. Six rendered views show the 3D structure from the faces of a cube — i.e. along ±x, ±y, ±z. Rendering representation is drawn randomly per protein from cartoon (secondary-structure ribbons), sticks (backbone bonds), or molecular surface; coloring is either N→C rainbow (blue at the N-terminus through red at the C-terminus) or one color per chain.

Nearest PDB structures. The Foldseek neighbor list gives the closest experimentally determined structures in the PDB, ranked by structural alignment. TM-score near 1 means near-identical fold; near 0.3 means only rough topology match. This is how one finds what a novel AlphaFold prediction most resembles in the solved-structure universe.

Solvent-accessible surface area. SASA measures how much of the protein is reachable by solvent. It is computed by rolling a water-sized probe over the atomic surface and summing the exposed area (Å²). Per-residue SASA distinguishes core (buried, low SASA) from surface (exposed, high SASA) residues; total SASA is a whole-molecule size measure.